Protein AF-A0A520IUI5-F1 (afdb_monomer)

Nearest PDB structures (foldseek):
  1c8u-assembly1_B  TM=8.541E-01  e=6.984E-01  Escherichia coli
  5kja-assembly5_E  TM=6.495E-01  e=5.171E-01  Synechocystis sp. PCC 6803 substr. Kazusa
  2qkd-assembly1_A  TM=7.440E-01  e=1.064E+00  Mus musculus
  6lwz-assembly2_B  TM=4.381E-01  e=3.197E-01  Brevibacillus sp. SKDU10
  6lwy-assembly1_A  TM=4.877E-01  e=8.364E-01  Brevibacillus sp. SKR3

Solvent-accessible surface area (backbone atoms only — not comparable to full-atom values): 3319 Å² total; per-residue (Å²): 134,83,76,80,84,87,72,54,59,96,80,43,67,48,75,50,76,47,76,82,44,78,56,96,46,35,35,36,30,48,32,39,35,23,27,64,85,68,48,81,74,50,74,50,76,50,76,46,78,52,86,132

Radius of gyration: 14.43 Å; Cα contacts (8 Å, |Δi|>4): 89; chains: 1; bounding box: 30×15×42 Å

Mean predicted aligned error: 4.33 Å

Sequence (52 aa):
VLGPQPLTRDGWWLLRATTDYAREGSSSQQMAIWNAEGMPVGEQMQSVAVFG

pLDDT: mean 91.15, std 7.21, range [67.0, 97.75]

Foldseek 3Di:
DDDPDDDAPPPDKDKDWDWPDDDPQKTKIKIWIAHPVRHTDDIDIDMDGHDD

Secondary structure (DSSP, 8-state):
---PPP--STT-EEEEEEEEEEETTEEEEEEEEEETT--EEEEEEEEEE---

Structure (mmCIF, N/CA/C/O backbone):
data_AF-A0A520IUI5-F1
#
_entry.id   AF-A0A520IUI5-F1
#
loop_
_atom_site.group_PDB
_atom_site.id
_atom_site.type_symbol
_atom_site.label_atom_id
_atom_site.label_alt_id
_atom_site.label_comp_id
_atom_site.label_asym_id
_atom_site.label_entity_id
_atom_site.label_seq_id
_atom_site.pdbx_PDB_ins_code
_atom_site.Cartn_x
_atom_site.Cartn_y
_ato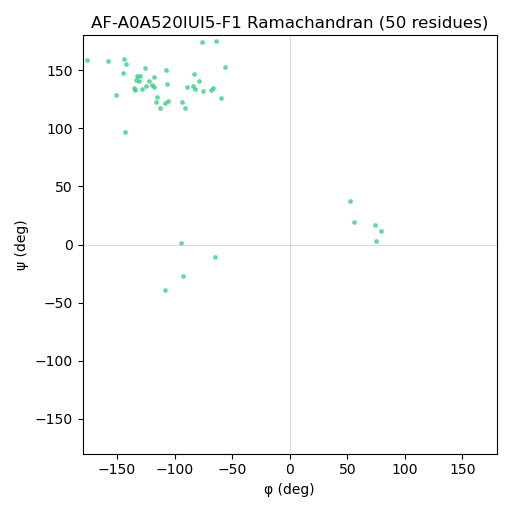m_site.Cartn_z
_atom_site.occupancy
_atom_site.B_iso_or_equiv
_atom_site.auth_seq_id
_atom_site.auth_comp_id
_atom_site.auth_asym_id
_atom_site.auth_atom_id
_atom_site.pdbx_PDB_model_num
ATOM 1 N N . VAL A 1 1 ? 11.244 0.515 20.353 1.00 67.00 1 VAL A N 1
ATOM 2 C CA . VAL A 1 1 ? 9.916 0.082 20.849 1.00 67.00 1 VAL A CA 1
ATOM 3 C C . VAL A 1 1 ? 8.971 0.105 19.662 1.00 67.00 1 VAL A C 1
ATOM 5 O O . VAL A 1 1 ? 9.023 1.075 18.916 1.00 67.00 1 VAL A O 1
ATOM 8 N N . LEU A 1 2 ? 8.210 -0.962 19.421 1.00 73.31 2 LEU A N 1
ATOM 9 C CA . LEU A 1 2 ? 7.148 -0.939 18.411 1.00 73.31 2 LEU A CA 1
ATOM 10 C C . LEU A 1 2 ? 5.897 -0.314 19.037 1.00 73.31 2 LEU A C 1
ATOM 12 O O . LEU A 1 2 ? 5.678 -0.464 20.241 1.00 73.31 2 LEU A O 1
ATOM 16 N N . GLY A 1 3 ? 5.115 0.409 18.235 1.00 80.12 3 GLY A N 1
ATOM 17 C CA . GLY A 1 3 ? 3.805 0.907 18.651 1.00 80.12 3 GLY A CA 1
ATOM 18 C C . GLY A 1 3 ? 2.820 -0.235 18.945 1.00 80.12 3 GLY A C 1
ATOM 19 O O . GLY A 1 3 ? 3.150 -1.406 18.734 1.00 80.12 3 GLY A O 1
ATOM 20 N N . PRO A 1 4 ? 1.611 0.084 19.435 1.00 86.94 4 PRO A N 1
ATOM 21 C CA . PRO A 1 4 ? 0.564 -0.915 19.627 1.00 86.94 4 PRO A CA 1
ATOM 22 C C . PRO A 1 4 ? 0.266 -1.658 18.319 1.00 86.94 4 PRO A C 1
ATOM 24 O O . PRO A 1 4 ? 0.443 -1.114 17.227 1.00 86.94 4 PRO A O 1
ATOM 27 N N . GLN A 1 5 ? -0.199 -2.904 18.433 1.00 91.00 5 GLN A N 1
ATOM 28 C CA . GLN A 1 5 ? -0.586 -3.688 17.265 1.00 91.00 5 GLN A CA 1
ATOM 29 C C . GLN A 1 5 ? -1.710 -2.962 16.504 1.00 91.00 5 GLN A C 1
ATOM 31 O O . GLN A 1 5 ? -2.725 -2.623 17.119 1.00 91.00 5 GLN A O 1
ATOM 36 N N . PRO A 1 6 ? -1.554 -2.708 15.193 1.00 91.88 6 PRO A N 1
ATOM 37 C CA . PRO A 1 6 ? -2.573 -2.011 14.427 1.00 91.88 6 PRO A CA 1
ATOM 38 C C . PRO A 1 6 ? -3.834 -2.872 14.314 1.00 91.88 6 PRO A C 1
ATOM 40 O O . PRO A 1 6 ? -3.767 -4.068 14.027 1.00 91.88 6 PRO A O 1
ATOM 43 N N . LEU A 1 7 ? -4.988 -2.243 14.532 1.00 95.31 7 LEU A N 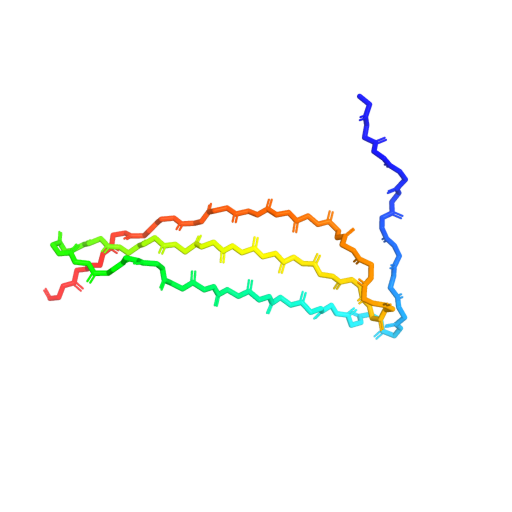1
ATOM 44 C CA . LEU A 1 7 ? -6.307 -2.860 14.426 1.00 95.31 7 LEU A CA 1
ATOM 45 C C . LEU A 1 7 ? -7.025 -2.348 13.179 1.00 95.31 7 LEU A C 1
ATOM 47 O O . LEU A 1 7 ? -6.832 -1.204 12.759 1.00 95.31 7 LEU A O 1
ATOM 51 N N . THR A 1 8 ? -7.887 -3.187 12.614 1.00 97.62 8 THR A N 1
ATOM 52 C CA . THR A 1 8 ? -8.783 -2.797 11.530 1.00 97.62 8 THR A CA 1
ATOM 53 C C . THR A 1 8 ? -10.147 -3.454 11.682 1.00 97.62 8 THR A C 1
ATOM 55 O O . THR A 1 8 ? -10.275 -4.519 12.289 1.00 97.62 8 THR A O 1
ATOM 58 N 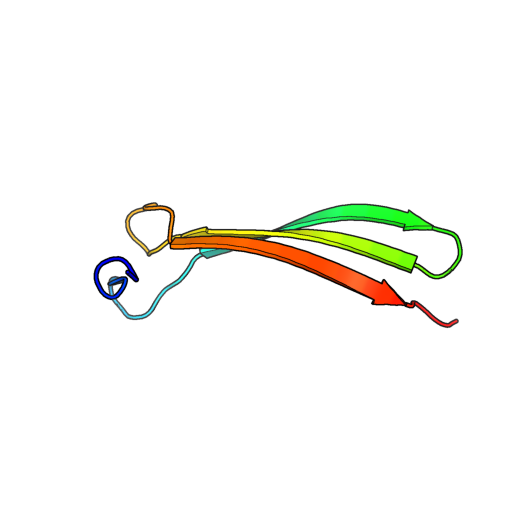N . ARG A 1 9 ? -11.166 -2.830 11.097 1.00 96.88 9 ARG A N 1
ATOM 59 C CA . ARG A 1 9 ? -12.529 -3.351 11.057 1.00 96.88 9 ARG A CA 1
ATOM 60 C C . ARG A 1 9 ? -12.682 -4.337 9.900 1.00 96.88 9 ARG A C 1
ATOM 62 O O . ARG A 1 9 ? -12.209 -4.079 8.794 1.00 96.88 9 ARG A O 1
ATOM 69 N N . ASP A 1 10 ? -13.351 -5.458 10.163 1.00 96.38 10 ASP A N 1
ATOM 70 C CA . ASP A 1 10 ? -13.716 -6.480 9.168 1.00 96.38 10 ASP A CA 1
ATOM 71 C C . ASP A 1 10 ? -12.524 -7.053 8.368 1.00 96.38 10 ASP A C 1
ATOM 73 O O . ASP A 1 10 ? -12.698 -7.624 7.295 1.00 96.38 10 ASP A O 1
ATOM 77 N N . GLY A 1 11 ? -11.298 -6.894 8.882 1.00 95.81 11 GLY A N 1
ATOM 78 C 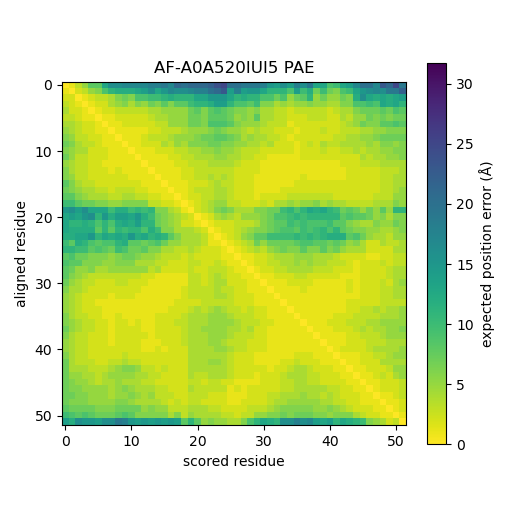CA . GLY A 1 11 ? -10.064 -7.354 8.237 1.00 95.81 11 GLY A CA 1
ATOM 79 C C . GLY A 1 11 ? -9.590 -6.518 7.040 1.00 95.81 11 GLY A C 1
ATOM 80 O O . GLY A 1 11 ? -8.578 -6.870 6.436 1.00 95.81 11 GLY A O 1
ATOM 81 N N . TRP A 1 12 ? -10.269 -5.420 6.693 1.00 96.81 12 TRP A N 1
ATOM 82 C CA . TRP A 1 12 ? -9.919 -4.612 5.521 1.00 96.81 12 TRP A CA 1
ATOM 83 C C . TRP A 1 12 ? -8.726 -3.693 5.765 1.00 96.81 12 TRP A C 1
ATOM 85 O O . TRP A 1 12 ? -8.625 -3.042 6.800 1.00 96.81 12 TRP A O 1
ATOM 95 N N . TRP A 1 13 ? -7.867 -3.561 4.759 1.00 97.56 13 TRP A N 1
ATOM 96 C CA . TRP A 1 13 ? -6.769 -2.597 4.744 1.00 97.56 13 TRP A CA 1
ATOM 97 C C . TRP A 1 13 ? -6.750 -1.880 3.402 1.00 97.56 13 TRP A C 1
ATOM 99 O O . TRP A 1 13 ? -6.974 -2.498 2.360 1.00 97.56 13 TRP A O 1
ATOM 109 N N . LEU A 1 14 ? -6.454 -0.585 3.423 1.00 97.44 14 LEU A N 1
ATOM 110 C CA . LEU A 1 14 ? -6.192 0.174 2.210 1.00 97.44 14 LEU A CA 1
ATOM 111 C C . LEU A 1 14 ? -4.688 0.186 1.962 1.00 97.44 14 LEU A C 1
ATOM 113 O O . LEU A 1 14 ? -3.939 0.673 2.802 1.00 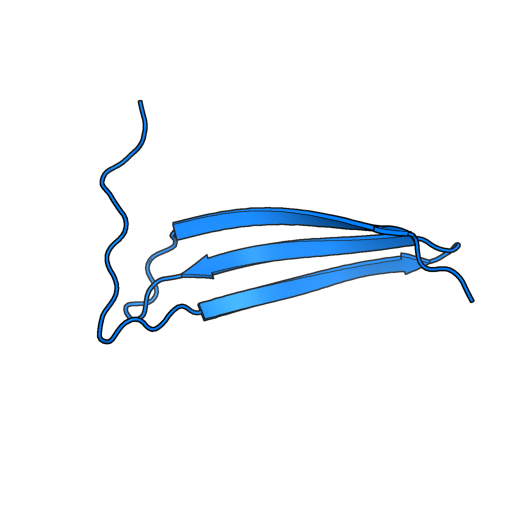97.44 14 LEU A O 1
ATOM 117 N N . LEU A 1 15 ? -4.265 -0.291 0.794 1.00 96.94 15 LEU A N 1
ATOM 118 C CA . LEU A 1 15 ? -2.913 -0.100 0.281 1.00 96.94 15 LEU A CA 1
ATOM 119 C C . LEU A 1 15 ? -2.968 0.886 -0.886 1.00 96.94 15 LEU A C 1
ATOM 121 O O . LEU A 1 15 ? -3.635 0.625 -1.886 1.00 96.94 15 LEU A O 1
ATOM 125 N N . ARG A 1 16 ? -2.233 1.994 -0.784 1.00 96.50 16 ARG A N 1
ATOM 126 C CA . ARG A 1 16 ? -1.966 2.881 -1.923 1.00 96.50 16 ARG A CA 1
ATOM 127 C C . ARG A 1 16 ? -0.531 2.666 -2.358 1.00 96.50 16 ARG A C 1
ATOM 129 O O . ARG A 1 16 ? 0.371 2.858 -1.550 1.00 96.50 16 ARG A O 1
ATOM 136 N N . ALA A 1 17 ? -0.342 2.317 -3.623 1.00 94.62 17 ALA A N 1
ATOM 137 C CA . ALA A 1 17 ? 0.958 2.274 -4.272 1.00 94.62 17 ALA A CA 1
ATOM 138 C C . ALA A 1 17 ? 0.971 3.305 -5.402 1.00 94.62 17 ALA A C 1
ATOM 140 O O . ALA A 1 17 ? 0.120 3.261 -6.291 1.00 94.62 17 ALA A O 1
ATOM 141 N N . THR A 1 18 ? 1.922 4.229 -5.352 1.00 93.81 18 THR A N 1
ATOM 142 C CA . THR A 1 18 ? 2.144 5.234 -6.391 1.00 93.81 18 THR A CA 1
ATOM 143 C C . THR A 1 18 ? 3.510 4.972 -7.004 1.00 93.81 18 THR A C 1
ATOM 145 O O . THR A 1 18 ? 4.490 4.830 -6.279 1.00 93.81 18 THR A O 1
ATOM 148 N N . THR A 1 19 ? 3.568 4.853 -8.331 1.00 90.00 19 THR A N 1
ATOM 149 C CA . THR A 1 19 ? 4.833 4.706 -9.056 1.00 90.00 19 THR A CA 1
ATOM 150 C C . THR A 1 19 ? 5.348 6.075 -9.441 1.00 90.00 19 THR A C 1
ATOM 152 O O . THR A 1 19 ? 4.714 6.783 -10.223 1.00 90.00 19 THR A O 1
ATOM 155 N N . ASP A 1 20 ? 6.513 6.421 -8.918 1.00 75.69 20 ASP A N 1
ATOM 156 C CA . ASP A 1 20 ? 7.113 7.736 -9.132 1.00 75.69 20 ASP A CA 1
ATOM 157 C C . ASP A 1 20 ? 8.054 7.702 -10.344 1.00 75.69 20 ASP A C 1
ATOM 159 O O . ASP A 1 20 ? 8.287 8.714 -11.004 1.00 75.69 20 ASP A O 1
ATOM 163 N N . TYR A 1 21 ? 8.607 6.520 -10.632 1.00 78.06 21 TYR A N 1
ATOM 164 C CA . TYR A 1 21 ? 9.645 6.318 -11.631 1.00 78.06 21 TYR A CA 1
ATOM 165 C C . TYR A 1 21 ? 9.549 4.914 -12.227 1.00 78.06 21 TYR A C 1
ATOM 167 O O . TYR A 1 21 ? 9.533 3.937 -11.485 1.00 78.06 21 TYR A O 1
ATOM 175 N N . ALA A 1 22 ? 9.516 4.814 -13.557 1.00 80.75 22 ALA A N 1
ATOM 176 C CA . ALA A 1 22 ? 9.647 3.563 -14.303 1.00 80.75 22 ALA A CA 1
ATOM 177 C C . ALA A 1 22 ? 10.447 3.837 -15.585 1.00 80.75 22 ALA A C 1
ATOM 179 O O . ALA A 1 22 ? 9.909 4.359 -16.564 1.00 80.75 22 ALA A O 1
ATOM 180 N N . ARG A 1 23 ? 11.755 3.568 -15.564 1.00 81.56 23 ARG A N 1
ATOM 181 C CA . ARG A 1 23 ? 12.667 3.841 -16.683 1.00 81.56 23 ARG A CA 1
ATOM 182 C C . ARG A 1 23 ? 13.921 2.971 -16.607 1.00 81.56 23 ARG A C 1
ATOM 184 O O . ARG A 1 23 ? 14.288 2.516 -15.530 1.00 81.56 23 ARG A O 1
ATOM 191 N N . GLU A 1 24 ? 14.582 2.776 -17.749 1.00 83.56 24 GLU A N 1
ATOM 192 C CA . GLU A 1 24 ? 15.886 2.092 -17.861 1.00 83.56 24 GLU A CA 1
ATOM 193 C C . GLU A 1 24 ? 15.915 0.708 -17.181 1.00 83.56 24 GLU A C 1
ATOM 195 O O . GLU A 1 24 ? 16.892 0.328 -16.541 1.00 83.56 24 GLU A O 1
ATOM 200 N N . GLY A 1 25 ? 14.811 -0.042 -17.272 1.00 85.06 25 GLY A N 1
ATOM 201 C CA . GLY A 1 25 ? 14.694 -1.365 -16.650 1.00 85.06 25 GLY A CA 1
ATOM 202 C C . GLY A 1 25 ? 14.516 -1.345 -15.128 1.00 85.06 25 GLY A C 1
ATOM 203 O O . GLY A 1 25 ? 14.715 -2.368 -14.481 1.00 85.06 25 GLY A O 1
ATOM 204 N N . SER A 1 26 ? 14.137 -0.212 -14.534 1.00 84.19 26 SER A N 1
ATOM 205 C CA . SER A 1 26 ? 13.852 -0.089 -13.102 1.00 84.19 26 SER A CA 1
ATOM 206 C C . SER A 1 26 ? 12.539 0.647 -12.855 1.00 84.19 26 SER A C 1
ATOM 208 O O . SER A 1 26 ? 12.192 1.577 -13.583 1.00 84.19 26 SER A O 1
ATOM 210 N N . SER A 1 27 ? 11.808 0.243 -11.818 1.00 90.19 27 SER A N 1
ATOM 211 C CA . SER A 1 27 ? 10.614 0.934 -11.337 1.00 90.19 27 SER A CA 1
ATOM 212 C C . SER A 1 27 ? 10.641 1.065 -9.820 1.00 90.19 27 SER A C 1
ATOM 214 O O . SER A 1 27 ? 10.874 0.080 -9.125 1.00 90.19 27 SER A O 1
ATOM 216 N N . SER A 1 28 ? 10.347 2.257 -9.301 1.00 91.38 28 SER A N 1
ATOM 217 C CA . SER A 1 28 ? 10.234 2.521 -7.864 1.00 91.38 28 SER A CA 1
ATOM 218 C C . SER A 1 28 ? 8.861 3.067 -7.499 1.00 91.38 28 SER A C 1
ATOM 220 O O . SER A 1 28 ? 8.281 3.885 -8.219 1.00 91.38 28 SER A O 1
ATOM 222 N N . GLN A 1 29 ? 8.352 2.617 -6.359 1.00 92.94 29 GLN A N 1
ATOM 223 C CA . GLN A 1 29 ? 7.017 2.934 -5.882 1.00 92.94 29 GLN A CA 1
ATOM 224 C C . GLN A 1 29 ? 7.046 3.295 -4.402 1.00 92.94 29 GLN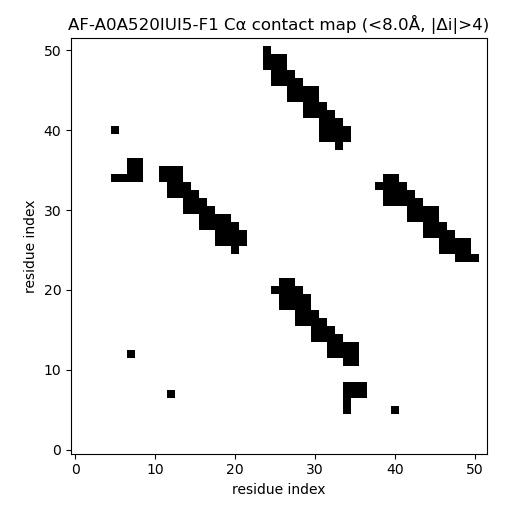 A C 1
ATOM 226 O O . GLN A 1 29 ? 7.640 2.581 -3.587 1.00 92.94 29 GLN A O 1
ATOM 231 N N . GLN A 1 30 ? 6.345 4.371 -4.060 1.00 95.56 30 GLN A N 1
ATOM 232 C CA . GLN A 1 30 ? 5.995 4.701 -2.686 1.00 95.56 30 GLN A CA 1
ATOM 233 C C . GLN A 1 30 ? 4.667 4.048 -2.326 1.00 95.56 30 GLN A C 1
ATOM 235 O O . GLN A 1 30 ? 3.697 4.074 -3.088 1.00 95.56 30 GLN A O 1
ATOM 240 N N . MET A 1 31 ? 4.626 3.453 -1.142 1.00 97.00 31 MET A N 1
ATOM 241 C CA . MET A 1 31 ? 3.495 2.682 -0.657 1.00 97.00 31 MET A CA 1
ATOM 242 C C . MET A 1 31 ? 3.109 3.139 0.742 1.00 97.00 31 MET A C 1
ATOM 244 O O . MET A 1 31 ? 3.964 3.458 1.564 1.00 97.00 31 MET A O 1
ATOM 248 N N . ALA A 1 32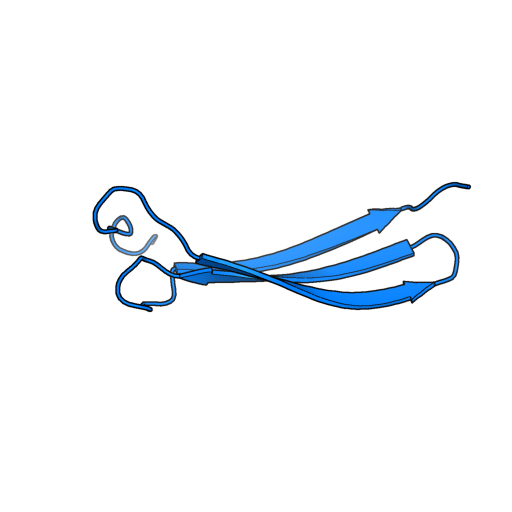 ? 1.816 3.125 1.036 1.00 97.25 32 ALA A N 1
ATOM 249 C CA . ALA A 1 32 ? 1.320 3.357 2.383 1.00 97.25 32 ALA A CA 1
ATOM 250 C C . ALA A 1 32 ? 0.080 2.506 2.658 1.00 97.25 32 ALA A C 1
ATOM 252 O O . ALA A 1 32 ? -0.691 2.194 1.743 1.00 97.25 32 ALA A O 1
ATOM 253 N N . ILE A 1 33 ? -0.067 2.105 3.920 1.00 97.25 33 ILE A N 1
ATOM 254 C CA . ILE A 1 33 ? -1.152 1.258 4.411 1.00 97.25 33 ILE A CA 1
ATOM 255 C C . ILE A 1 33 ? -1.961 2.034 5.447 1.00 97.25 33 ILE A C 1
ATOM 257 O O . ILE A 1 33 ? -1.393 2.645 6.355 1.00 97.25 33 ILE A O 1
ATOM 261 N N . TRP A 1 34 ? -3.284 1.945 5.343 1.00 97.75 34 TRP A N 1
ATOM 262 C CA . TRP A 1 34 ? -4.229 2.450 6.336 1.00 97.75 34 TRP A CA 1
ATOM 263 C C . TRP A 1 34 ? -5.189 1.350 6.769 1.00 97.75 34 TRP A C 1
ATOM 265 O O . TRP A 1 34 ? -5.507 0.439 5.996 1.00 97.75 34 TRP A O 1
ATOM 275 N N . ASN A 1 35 ? -5.682 1.454 7.999 1.00 96.81 35 ASN A N 1
ATOM 276 C CA . ASN A 1 35 ? -6.795 0.628 8.447 1.00 96.81 35 ASN A CA 1
ATOM 277 C C . ASN A 1 35 ? -8.132 1.130 7.863 1.00 96.81 35 ASN A C 1
ATOM 279 O O . ASN A 1 35 ? -8.202 2.181 7.225 1.00 96.81 35 ASN A O 1
ATOM 283 N N . ALA A 1 36 ? -9.213 0.390 8.106 1.00 97.44 36 ALA A N 1
ATOM 284 C CA . ALA A 1 36 ? -10.548 0.714 7.599 1.00 97.44 36 ALA A CA 1
ATOM 285 C C . ALA A 1 36 ? -11.148 2.024 8.158 1.00 97.44 36 ALA A C 1
ATOM 287 O O . ALA A 1 36 ? -12.168 2.491 7.655 1.00 97.44 36 ALA A O 1
ATOM 288 N N . GLU A 1 37 ? -10.534 2.612 9.185 1.00 95.88 37 GLU A N 1
ATOM 289 C CA . GLU A 1 37 ? -10.900 3.914 9.759 1.00 95.88 37 GLU A CA 1
ATOM 290 C C . GLU A 1 37 ? -10.063 5.059 9.161 1.00 95.88 37 GLU A C 1
ATOM 292 O O . GLU A 1 37 ? -10.226 6.216 9.537 1.00 95.88 37 GLU A O 1
ATOM 297 N N . GLY A 1 38 ? -9.166 4.753 8.217 1.00 95.81 38 GLY A N 1
ATOM 298 C CA . GLY A 1 38 ? -8.274 5.727 7.594 1.00 95.81 38 GLY A CA 1
ATOM 299 C C . GLY A 1 38 ? -7.062 6.095 8.452 1.00 95.81 38 GLY A C 1
ATOM 300 O O . GLY A 1 38 ? -6.353 7.043 8.115 1.00 95.81 38 GLY A O 1
ATOM 301 N N . MET A 1 39 ? -6.785 5.365 9.538 1.00 95.88 39 MET A N 1
ATOM 302 C CA . MET A 1 39 ? -5.590 5.593 10.352 1.00 95.88 39 MET A CA 1
ATOM 303 C C . MET A 1 39 ? -4.34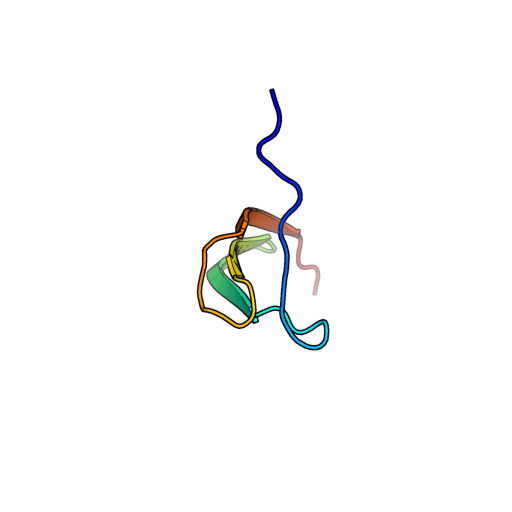5 5.040 9.648 1.00 95.88 39 MET A C 1
ATOM 305 O O . MET A 1 39 ? -4.379 3.895 9.186 1.00 95.88 39 MET A O 1
ATOM 309 N N . PRO A 1 40 ? -3.248 5.817 9.563 1.00 95.50 40 PRO A N 1
ATOM 310 C CA . PRO A 1 40 ? -2.012 5.367 8.937 1.00 95.50 40 PRO A CA 1
ATOM 311 C C . PRO A 1 40 ? -1.353 4.273 9.777 1.00 95.50 40 PRO A C 1
ATOM 313 O O . PRO A 1 40 ? -1.218 4.391 10.993 1.00 95.50 40 PRO A O 1
ATOM 316 N N . VAL A 1 41 ? -0.939 3.205 9.105 1.00 95.75 41 VAL A N 1
ATOM 317 C CA . VAL A 1 41 ? -0.344 2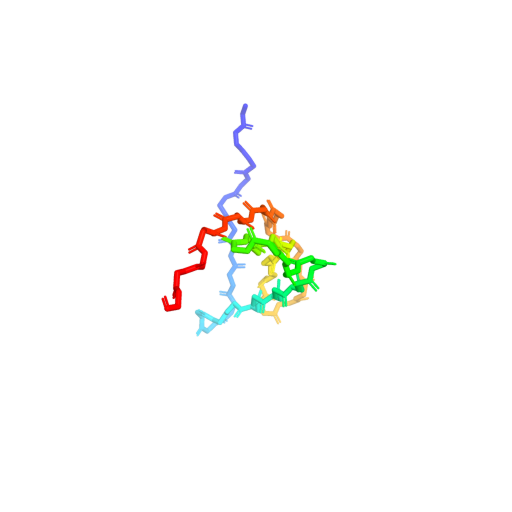.012 9.725 1.00 95.75 41 VAL A CA 1
ATOM 318 C C . VAL A 1 41 ? 1.143 1.944 9.420 1.00 95.75 41 VAL A C 1
ATOM 320 O O . VAL A 1 41 ? 1.940 1.581 10.283 1.00 95.75 41 VAL A O 1
ATOM 323 N N . GLY A 1 42 ? 1.524 2.304 8.196 1.00 94.81 42 GLY A N 1
ATOM 324 C CA . GLY A 1 42 ? 2.917 2.323 7.787 1.00 94.81 42 GLY A CA 1
ATOM 325 C C . GLY A 1 42 ? 3.116 2.850 6.376 1.00 94.81 42 GLY A C 1
ATOM 326 O O . GLY A 1 42 ? 2.208 2.817 5.544 1.00 94.81 42 GLY A O 1
ATOM 327 N N . GLU A 1 43 ? 4.337 3.302 6.124 1.00 95.50 43 GLU A N 1
ATOM 328 C CA . GLU A 1 43 ? 4.835 3.742 4.824 1.00 95.50 43 GLU A CA 1
ATOM 329 C C . GLU A 1 43 ? 5.991 2.836 4.413 1.00 95.50 43 GLU A C 1
ATOM 331 O O . GLU A 1 43 ? 6.753 2.377 5.266 1.00 95.50 43 GLU A O 1
ATOM 336 N N . GLN A 1 44 ? 6.103 2.541 3.123 1.00 93.69 44 GLN A N 1
ATOM 337 C CA . GLN A 1 44 ? 7.090 1.631 2.550 1.00 93.69 44 GLN A CA 1
ATOM 338 C C . GLN A 1 44 ? 7.541 2.143 1.177 1.00 93.69 44 GLN A C 1
ATOM 340 O O . GLN A 1 44 ? 6.832 2.897 0.512 1.00 93.69 44 GLN A O 1
ATOM 345 N N . MET A 1 45 ? 8.708 1.687 0.728 1.00 93.94 45 MET A N 1
ATOM 346 C CA . MET A 1 45 ? 9.190 1.912 -0.632 1.00 93.94 45 MET A CA 1
ATOM 347 C C . MET A 1 45 ? 9.592 0.575 -1.242 1.00 93.94 45 MET A C 1
ATOM 349 O O . MET A 1 45 ? 10.300 -0.209 -0.608 1.00 93.94 45 MET A O 1
ATOM 353 N N . GLN A 1 46 ? 9.160 0.326 -2.474 1.00 94.38 46 GLN A N 1
ATOM 354 C CA . GLN A 1 46 ? 9.568 -0.839 -3.247 1.00 94.38 46 GLN A CA 1
ATOM 355 C C . GLN A 1 46 ? 10.271 -0.388 -4.523 1.00 94.38 46 GLN A C 1
ATOM 357 O O . GLN A 1 46 ? 9.826 0.539 -5.193 1.00 94.38 46 GLN A O 1
ATOM 362 N N . SER A 1 47 ? 11.364 -1.065 -4.864 1.00 92.19 47 SER A N 1
ATOM 363 C CA . SER A 1 47 ? 12.033 -0.923 -6.153 1.00 92.19 47 SER A CA 1
ATOM 364 C C . SER A 1 47 ? 12.142 -2.294 -6.807 1.00 92.19 47 SER A C 1
ATOM 366 O O . SER A 1 47 ? 12.453 -3.277 -6.132 1.00 92.19 47 SER A O 1
ATOM 368 N N . VAL A 1 48 ? 11.857 -2.363 -8.103 1.00 91.56 48 VAL A N 1
ATOM 369 C CA . VAL A 1 48 ? 11.870 -3.591 -8.898 1.00 91.56 48 VAL A CA 1
ATOM 370 C C . VAL A 1 48 ? 12.668 -3.381 -10.177 1.00 91.56 48 VAL A C 1
ATOM 372 O O . VAL A 1 48 ? 12.572 -2.338 -10.822 1.00 91.56 48 VAL A O 1
ATOM 375 N N . ALA A 1 49 ? 13.440 -4.396 -10.559 1.00 93.00 49 ALA A N 1
ATOM 376 C CA . ALA A 1 49 ? 14.028 -4.469 -11.889 1.00 93.00 49 ALA A CA 1
ATOM 377 C C . ALA A 1 49 ? 12.988 -5.026 -12.871 1.00 93.00 49 ALA A C 1
ATOM 379 O O . ALA A 1 49 ? 12.317 -6.017 -12.579 1.00 93.00 49 ALA A O 1
ATOM 380 N N . VAL A 1 50 ? 12.856 -4.385 -14.028 1.00 86.81 50 VAL A N 1
ATOM 381 C CA . VAL A 1 50 ? 11.938 -4.755 -15.105 1.00 86.81 50 VAL A CA 1
ATOM 382 C C . VAL A 1 50 ? 12.769 -5.221 -16.294 1.00 86.81 50 VAL A C 1
ATOM 384 O O . VAL A 1 50 ? 13.537 -4.448 -16.863 1.00 86.81 50 VAL A O 1
ATOM 387 N N . PHE A 1 51 ? 12.602 -6.486 -16.669 1.00 86.69 51 PHE A N 1
ATOM 388 C CA . PHE A 1 51 ? 13.243 -7.095 -17.834 1.00 86.69 51 PHE A CA 1
ATOM 389 C C . PHE A 1 51 ? 12.192 -7.286 -18.934 1.00 86.69 51 PHE A C 1
ATOM 391 O O . PHE A 1 51 ? 11.059 -7.662 -18.628 1.00 86.69 51 PHE A O 1
ATOM 398 N N . GLY A 1 52 ? 12.558 -6.995 -20.184 1.00 80.25 52 GLY A N 1
ATOM 399 C CA . GLY A 1 52 ? 11.707 -7.130 -21.372 1.00 80.25 52 GLY A CA 1
ATOM 400 C C . GLY A 1 52 ? 12.300 -8.080 -22.396 1.00 80.25 52 GLY A C 1
ATOM 401 O O . GLY A 1 52 ? 13.536 -8.276 -22.356 1.00 80.25 52 GLY A O 1
#